Protein AF-A0A2R6GDW5-F1 (afdb_monomer)

Secondary structure (DSSP, 8-state):
-----------B-TTT--B-TTS-EEEEE-TTT--EEEEEHHHHHTT--EE-TTT--EE-

Nearest PDB structures (foldseek):
  6ydh-assembly1_A  TM=6.939E-01  e=2.700E-07  Haloferax volcanii
  7zah-assembly1_C  TM=8.574E-01  e=1.471E-04  Pyrococcus abyssi GE5
  6swc-assembly1_C  TM=8.030E-01  e=4.597E-04  Pyrococcus abyssi GE5
  9e7f-assembly1_Bc  TM=6.349E-01  e=4.489E-03  Pyrobaculum calidifontis JCM 11548
  4e1r-assembly1_A  TM=3.728E-01  e=9.347E+00  Mycobacterium tuberculosis

Solvent-accessible surface area (backbone atoms only — not comparable to full-atom values): 3893 Å² total; per-residue (Å²): 143,81,84,84,74,77,67,90,71,84,49,49,16,66,71,74,64,45,77,40,80,92,52,79,51,50,74,48,60,39,93,86,79,58,51,83,42,39,34,39,56,66,53,61,73,63,54,45,68,31,57,38,93,85,80,62,53,72,44,100

Sequence (60 aa):
MSSDSTRRRERKCISCGINISGTSAAKFDCPDCGYVIYRCATCRKQSTLYECPDCGFTGP

Foldseek 3Di:
DDPPPPDPDDAAAQQPRDDCVP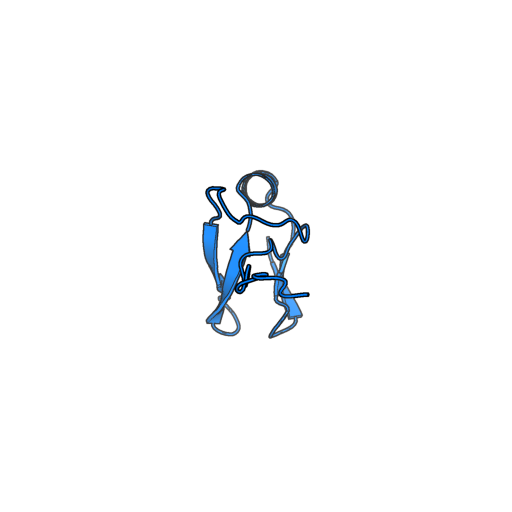HDWDWDADPPPRHTGTHHPVCVVVQDWGADPPPRDTGD

Mean predicted aligned error: 8.31 Å

Radius of gyration: 13.32 Å; Cα contacts (8 Å, |Δi|>4): 88; chains: 1; bounding box: 37×14×38 Å

pLDDT: mean 77.57, std 10.98, range [49.88, 90.38]

Structure (mmCIF, N/CA/C/O backbone):
data_AF-A0A2R6GDW5-F1
#
_entry.id   AF-A0A2R6GDW5-F1
#
loop_
_atom_site.group_P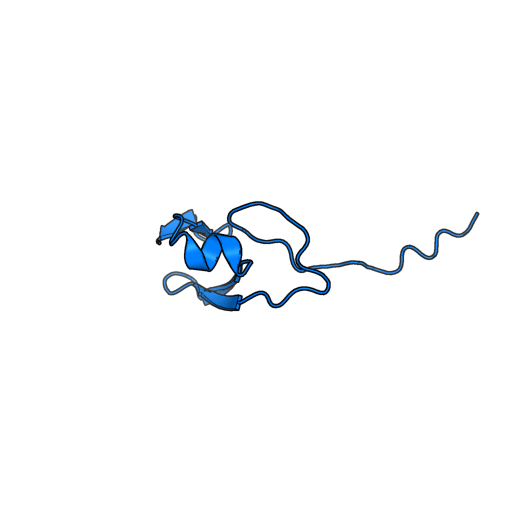DB
_atom_site.id
_atom_site.type_symbol
_atom_site.label_atom_id
_atom_site.label_alt_id
_atom_site.label_comp_id
_atom_site.label_asym_id
_atom_site.label_entity_id
_atom_site.label_seq_id
_atom_site.pdbx_PDB_ins_code
_atom_site.Cartn_x
_atom_site.Cartn_y
_atom_site.Cartn_z
_atom_site.occupancy
_atom_site.B_iso_or_equiv
_atom_site.auth_seq_id
_atom_site.auth_comp_id
_atom_site.auth_asym_id
_atom_site.auth_atom_id
_atom_site.pdbx_PDB_model_num
ATOM 1 N N . MET A 1 1 ? 26.687 -2.723 -24.988 1.00 57.06 1 MET A N 1
ATOM 2 C CA . MET A 1 1 ? 25.248 -2.642 -24.655 1.00 57.06 1 MET A CA 1
ATOM 3 C C . MET A 1 1 ? 24.761 -4.042 -24.342 1.00 57.06 1 MET A C 1
ATOM 5 O O . MET A 1 1 ? 24.758 -4.850 -25.255 1.00 57.06 1 MET A O 1
ATOM 9 N N . SER A 1 2 ? 24.435 -4.349 -23.088 1.00 49.88 2 SER A N 1
ATOM 10 C CA . SER A 1 2 ? 23.523 -5.439 -22.694 1.00 49.88 2 SER A CA 1
ATOM 11 C C . SER A 1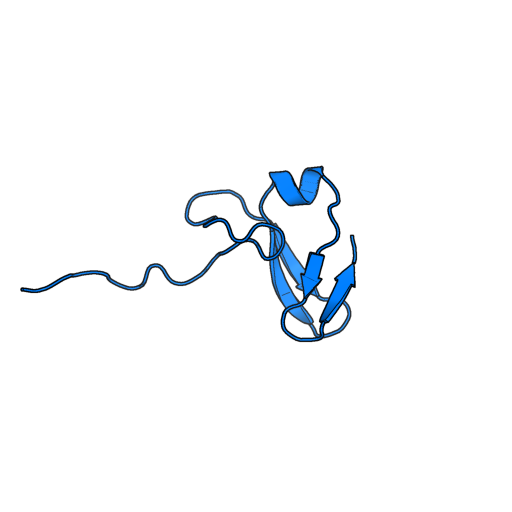 2 ? 23.357 -5.351 -21.185 1.00 49.88 2 SER A C 1
ATOM 13 O O . SER A 1 2 ? 24.091 -5.958 -20.413 1.00 49.88 2 SER A O 1
ATOM 15 N N . SER A 1 3 ? 22.459 -4.459 -20.782 1.00 57.00 3 SER A N 1
ATOM 16 C CA . SER A 1 3 ? 22.009 -4.317 -19.409 1.00 57.00 3 SER A CA 1
ATOM 17 C C . SER A 1 3 ? 21.254 -5.589 -19.031 1.00 57.00 3 SER A C 1
ATOM 19 O O . SER A 1 3 ? 20.075 -5.722 -19.357 1.00 57.00 3 SER A O 1
ATOM 21 N N . ASP A 1 4 ? 21.926 -6.523 -18.358 1.00 55.06 4 ASP A N 1
ATOM 22 C CA . ASP A 1 4 ? 21.282 -7.619 -17.627 1.00 55.06 4 ASP A CA 1
ATOM 23 C C . ASP A 1 4 ? 20.600 -7.038 -16.378 1.00 55.06 4 ASP A C 1
ATOM 25 O O . ASP A 1 4 ? 20.977 -7.247 -15.229 1.00 55.06 4 ASP A O 1
ATOM 29 N N . SER A 1 5 ? 19.598 -6.194 -16.606 1.00 61.22 5 SER A N 1
ATOM 30 C CA . SER A 1 5 ? 18.694 -5.709 -15.570 1.00 61.22 5 SER A CA 1
ATOM 31 C C . SER A 1 5 ? 17.563 -6.717 -15.452 1.00 61.22 5 SER A C 1
ATOM 33 O O . SER A 1 5 ? 16.391 -6.388 -15.661 1.00 61.22 5 SER A O 1
ATOM 35 N N . THR A 1 6 ? 17.914 -7.974 -15.191 1.00 54.16 6 THR A N 1
ATOM 36 C CA . THR A 1 6 ? 16.961 -9.070 -15.077 1.00 54.16 6 THR A CA 1
ATOM 37 C C . THR A 1 6 ? 16.082 -8.813 -13.861 1.00 54.16 6 THR A C 1
ATOM 39 O O . THR A 1 6 ? 16.441 -9.074 -12.718 1.00 54.16 6 THR A O 1
ATOM 42 N N . ARG A 1 7 ? 14.932 -8.191 -14.135 1.00 59.66 7 ARG A N 1
ATOM 43 C CA . ARG A 1 7 ? 13.690 -8.211 -13.359 1.00 59.66 7 ARG A CA 1
ATOM 44 C C . ARG A 1 7 ? 13.885 -8.195 -11.836 1.00 59.66 7 ARG A C 1
ATOM 46 O O . ARG A 1 7 ? 13.514 -9.143 -11.155 1.00 59.66 7 ARG A O 1
ATOM 53 N N . ARG A 1 8 ? 14.283 -7.052 -11.263 1.00 56.56 8 ARG A N 1
ATOM 54 C CA . ARG A 1 8 ? 13.927 -6.723 -9.861 1.00 56.56 8 ARG A CA 1
ATOM 55 C C . ARG A 1 8 ? 12.480 -6.239 -9.775 1.00 56.56 8 ARG A C 1
ATOM 57 O O . ARG A 1 8 ? 12.170 -5.155 -9.294 1.00 56.56 8 ARG A O 1
ATOM 64 N N . ARG A 1 9 ? 11.596 -7.066 -10.300 1.00 57.66 9 ARG A N 1
ATOM 65 C CA . ARG A 1 9 ? 10.203 -7.134 -9.896 1.00 57.66 9 ARG A CA 1
ATOM 66 C C . ARG A 1 9 ? 10.221 -7.915 -8.571 1.00 57.66 9 ARG A C 1
ATOM 68 O O . ARG A 1 9 ? 11.000 -8.844 -8.437 1.00 57.66 9 ARG A O 1
ATOM 75 N N . GLU A 1 10 ? 9.517 -7.634 -7.493 1.00 59.00 10 GLU A N 1
ATOM 76 C CA . GLU A 1 10 ? 8.310 -6.863 -7.240 1.00 59.00 10 GLU A CA 1
ATOM 77 C C . GLU A 1 10 ? 8.051 -7.092 -5.747 1.00 59.00 10 GLU A C 1
ATOM 79 O O . GLU A 1 10 ? 7.403 -8.067 -5.394 1.00 59.00 10 GLU A O 1
ATOM 84 N N . ARG A 1 11 ? 8.599 -6.277 -4.844 1.00 69.31 11 ARG A N 1
ATOM 85 C CA . ARG A 1 11 ? 8.076 -6.152 -3.475 1.00 69.31 11 ARG A CA 1
ATOM 86 C C . ARG A 1 11 ? 8.374 -4.723 -3.047 1.00 69.31 11 ARG A C 1
ATOM 88 O O . ARG A 1 11 ? 9.486 -4.409 -2.625 1.00 69.31 11 ARG A O 1
ATOM 95 N N . LYS A 1 12 ? 7.417 -3.830 -3.273 1.00 78.44 12 LYS A N 1
ATOM 96 C CA . LYS A 1 12 ? 7.435 -2.469 -2.735 1.00 78.44 12 LYS A CA 1
ATOM 97 C C . LYS A 1 12 ? 6.437 -2.413 -1.595 1.00 78.44 12 LYS A C 1
ATOM 99 O O . LYS A 1 12 ? 5.377 -3.027 -1.680 1.00 78.44 12 LYS A O 1
ATOM 104 N N . CYS A 1 13 ? 6.790 -1.712 -0.527 1.00 83.38 13 CYS A N 1
ATOM 105 C CA . CYS A 1 13 ? 5.844 -1.463 0.549 1.00 83.38 13 CYS A CA 1
ATOM 106 C C . CYS A 1 13 ? 4.726 -0.552 0.032 1.00 83.38 13 CYS A C 1
ATOM 108 O O . CYS A 1 13 ? 5.031 0.515 -0.493 1.00 83.38 13 CYS A O 1
ATOM 110 N N . ILE A 1 14 ? 3.459 -0.919 0.218 1.00 80.81 14 ILE A N 1
ATOM 111 C CA . ILE A 1 14 ? 2.345 -0.062 -0.224 1.00 80.81 14 ILE A CA 1
ATOM 112 C C . ILE A 1 14 ? 2.225 1.227 0.606 1.00 80.81 14 ILE A C 1
ATOM 114 O O . 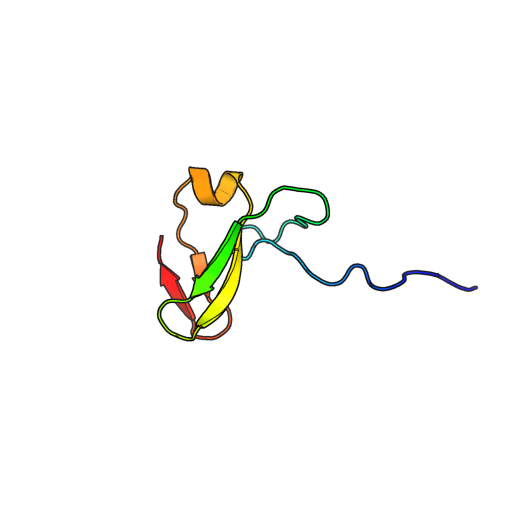ILE A 1 14 ? 1.792 2.244 0.093 1.00 80.81 14 ILE A O 1
ATOM 118 N N . SER A 1 15 ? 2.665 1.214 1.872 1.00 80.25 15 SER A N 1
ATOM 119 C CA . SER A 1 15 ? 2.550 2.382 2.758 1.00 80.25 15 SER A CA 1
ATOM 120 C C . SER A 1 15 ? 3.639 3.430 2.525 1.00 80.25 15 SER A C 1
ATOM 122 O O . SER A 1 15 ? 3.398 4.611 2.722 1.00 80.25 15 SER A O 1
ATOM 124 N N . CYS A 1 16 ? 4.859 3.017 2.169 1.00 80.00 16 CYS A N 1
ATOM 125 C CA . CYS A 1 16 ? 6.000 3.936 2.045 1.00 80.00 16 CYS A CA 1
ATOM 126 C C . CYS A 1 16 ? 6.727 3.866 0.698 1.00 80.00 16 CYS A C 1
ATOM 128 O O . CYS A 1 16 ? 7.687 4.596 0.484 1.00 80.00 16 CYS A O 1
ATOM 130 N N . GLY A 1 17 ? 6.327 2.968 -0.204 1.00 77.88 17 GLY A N 1
ATOM 131 C CA . GLY A 1 17 ? 6.904 2.839 -1.543 1.00 77.88 17 GLY A CA 1
ATOM 132 C C . GLY A 1 17 ? 8.326 2.269 -1.599 1.00 77.88 17 GLY A C 1
ATOM 133 O O . GLY A 1 17 ? 8.861 2.092 -2.695 1.00 77.88 17 GLY A O 1
ATOM 134 N N . ILE A 1 18 ? 8.952 1.958 -0.456 1.00 80.06 18 ILE A N 1
ATOM 135 C CA . ILE A 1 18 ? 10.339 1.477 -0.423 1.00 80.06 18 ILE A CA 1
ATOM 136 C C . ILE A 1 18 ? 10.456 0.064 -0.996 1.00 80.06 18 ILE A C 1
ATOM 138 O O . ILE A 1 18 ? 9.573 -0.780 -0.810 1.00 80.06 18 ILE A O 1
ATOM 142 N N . ASN A 1 19 ? 11.590 -0.214 -1.638 1.00 80.69 19 ASN A N 1
ATOM 143 C CA . ASN A 1 19 ? 11.951 -1.569 -2.036 1.00 80.69 19 ASN A CA 1
ATOM 144 C C . ASN A 1 19 ? 12.256 -2.402 -0.786 1.00 80.69 19 ASN A C 1
ATOM 146 O O . ASN A 1 19 ? 13.184 -2.102 -0.043 1.00 80.69 19 ASN A O 1
ATOM 150 N N . ILE A 1 20 ? 11.495 -3.474 -0.592 1.00 80.31 20 ILE A N 1
ATOM 151 C CA . ILE A 1 20 ? 11.694 -4.472 0.474 1.00 80.31 20 ILE A CA 1
ATOM 152 C C . ILE A 1 20 ? 12.395 -5.729 -0.068 1.00 80.31 20 ILE A C 1
ATOM 154 O O . ILE A 1 20 ? 12.405 -6.780 0.570 1.00 80.31 20 ILE A O 1
ATOM 158 N N . SER A 1 21 ? 12.990 -5.633 -1.260 1.00 70.06 21 SER A N 1
ATOM 159 C CA . SER A 1 21 ? 13.809 -6.682 -1.866 1.00 70.06 21 SER A CA 1
ATOM 160 C C . SER A 1 21 ? 15.038 -6.961 -0.996 1.00 70.06 21 SER A C 1
ATOM 162 O O . SER A 1 21 ? 16.015 -6.221 -1.050 1.00 70.06 21 SER A O 1
ATOM 164 N N . GLY A 1 22 ? 14.975 -8.029 -0.196 1.00 68.69 22 GLY A N 1
ATOM 165 C CA . GLY A 1 22 ? 16.025 -8.426 0.752 1.00 68.69 22 GLY A CA 1
ATOM 166 C C . GLY A 1 22 ? 15.699 -8.152 2.224 1.00 68.69 22 GLY A C 1
ATOM 167 O O . GLY A 1 22 ? 16.494 -8.501 3.089 1.00 68.69 22 GLY A O 1
ATOM 168 N N . THR A 1 23 ? 14.537 -7.568 2.531 1.00 69.94 23 THR A N 1
ATOM 169 C CA . THR A 1 23 ? 14.081 -7.316 3.908 1.00 69.94 23 THR A CA 1
ATOM 170 C C . THR A 1 23 ? 12.892 -8.214 4.259 1.00 69.94 23 THR A C 1
ATOM 172 O O . THR A 1 23 ? 12.108 -8.602 3.391 1.00 69.94 23 THR A O 1
ATOM 175 N N . SER A 1 24 ? 12.713 -8.517 5.546 1.00 73.00 24 SER A N 1
ATOM 176 C CA . SER A 1 24 ? 11.521 -9.180 6.081 1.00 73.00 24 SER A CA 1
ATOM 177 C C . SER A 1 24 ? 10.303 -8.254 5.978 1.00 73.00 24 SER A C 1
ATOM 179 O O . SER A 1 24 ? 10.010 -7.444 6.859 1.00 73.00 24 SER A O 1
ATOM 181 N N . ALA A 1 25 ? 9.600 -8.357 4.855 1.00 81.00 25 ALA A N 1
ATOM 182 C CA . ALA A 1 25 ? 8.292 -7.754 4.670 1.00 81.00 25 ALA A CA 1
ATOM 183 C C . ALA A 1 25 ? 7.183 -8.717 5.088 1.00 81.00 25 ALA A C 1
ATOM 185 O O . ALA A 1 25 ? 7.251 -9.917 4.823 1.00 81.00 25 ALA A O 1
ATOM 186 N N . ALA A 1 26 ? 6.143 -8.172 5.708 1.00 83.50 26 ALA A N 1
ATOM 187 C CA . ALA A 1 26 ? 4.905 -8.891 5.929 1.00 83.50 26 ALA A CA 1
ATOM 188 C C . ALA A 1 26 ? 4.132 -8.958 4.609 1.00 83.50 26 ALA A C 1
ATOM 190 O O . ALA A 1 26 ? 3.953 -7.934 3.945 1.00 83.50 26 ALA A O 1
ATOM 191 N N . LYS A 1 27 ? 3.689 -10.162 4.255 1.00 86.12 27 LYS A N 1
ATOM 192 C CA . LYS A 1 27 ? 2.732 -10.423 3.185 1.00 86.12 27 LYS A CA 1
ATOM 193 C C . LYS A 1 27 ? 1.410 -10.808 3.842 1.00 86.12 27 LYS A C 1
ATOM 195 O O . LYS A 1 27 ? 1.409 -11.710 4.678 1.00 86.12 27 LYS A O 1
ATOM 200 N N . PHE A 1 28 ? 0.330 -10.139 3.478 1.00 86.75 28 PHE A N 1
ATOM 201 C CA . PHE A 1 28 ? -1.026 -10.471 3.909 1.00 86.75 28 PHE A CA 1
ATOM 202 C C . PHE A 1 28 ? -2.013 -10.051 2.824 1.00 86.75 28 PHE A C 1
ATOM 204 O O . PHE A 1 28 ? -1.699 -9.185 2.009 1.00 86.75 28 PHE A O 1
ATOM 211 N N . ASP A 1 29 ? -3.186 -10.665 2.814 1.00 88.88 29 ASP A N 1
ATOM 212 C CA . ASP A 1 29 ? -4.209 -10.386 1.814 1.00 88.88 29 ASP A CA 1
ATOM 213 C C . ASP A 1 29 ? -5.182 -9.331 2.354 1.00 88.88 29 ASP A C 1
ATOM 215 O O . ASP A 1 29 ? -5.495 -9.306 3.549 1.00 88.88 29 ASP A O 1
ATOM 219 N N . CYS A 1 30 ? -5.618 -8.414 1.491 1.00 87.94 30 CYS A N 1
ATOM 220 C CA . CYS A 1 30 ? -6.592 -7.392 1.850 1.00 87.94 30 CYS A CA 1
ATOM 221 C C . CYS A 1 30 ? -7.917 -8.063 2.261 1.00 87.94 30 CYS A C 1
ATOM 223 O O . CYS A 1 30 ? -8.410 -8.899 1.506 1.00 87.94 30 CYS A O 1
ATOM 225 N N . PRO A 1 31 ? -8.528 -7.702 3.404 1.00 86.19 31 PRO A N 1
ATOM 226 C CA . PRO A 1 31 ? -9.790 -8.308 3.837 1.00 86.19 31 PRO A CA 1
ATOM 227 C C . PRO A 1 31 ? -10.989 -7.928 2.955 1.00 86.19 31 PRO A C 1
ATOM 229 O O . PRO A 1 31 ? -12.020 -8.585 3.037 1.00 86.19 31 PRO A O 1
ATOM 232 N N . ASP A 1 32 ? -10.858 -6.880 2.140 1.00 88.75 32 ASP A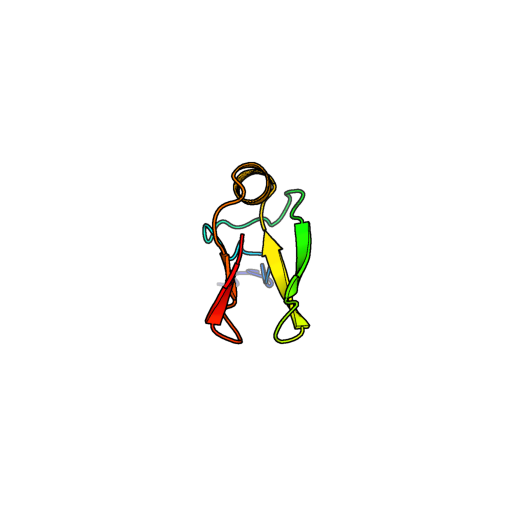 N 1
ATOM 233 C CA . ASP A 1 32 ? -11.932 -6.353 1.295 1.00 88.75 32 ASP A CA 1
ATOM 234 C C . ASP A 1 32 ? -11.935 -6.996 -0.105 1.00 88.75 32 ASP A C 1
ATOM 236 O O . ASP A 1 32 ? -12.937 -7.559 -0.534 1.00 88.75 32 ASP A O 1
ATOM 240 N N . CYS A 1 33 ? -10.788 -7.000 -0.799 1.00 90.38 33 CYS A N 1
ATOM 241 C CA . CYS A 1 33 ? -10.676 -7.555 -2.157 1.00 90.38 33 CYS A CA 1
ATOM 242 C C . CYS A 1 33 ? -9.801 -8.812 -2.287 1.00 90.38 33 CYS A C 1
ATOM 244 O O . CYS A 1 33 ? -9.784 -9.443 -3.341 1.00 90.38 33 CYS A O 1
ATOM 246 N N . GLY A 1 34 ? -9.045 -9.187 -1.252 1.00 88.56 34 GLY A N 1
ATOM 247 C CA . GLY A 1 34 ? -8.084 -10.295 -1.319 1.00 88.56 34 GLY A CA 1
ATOM 248 C C . GLY A 1 34 ? -6.762 -9.957 -2.020 1.00 88.56 34 GLY A C 1
ATOM 249 O O . GLY A 1 34 ? -5.964 -10.855 -2.282 1.00 88.56 34 GLY A O 1
ATOM 250 N N . TYR A 1 35 ? -6.495 -8.682 -2.325 1.00 88.50 35 TYR A N 1
ATOM 251 C CA . TYR A 1 35 ? -5.239 -8.266 -2.952 1.00 88.50 35 TYR A CA 1
ATOM 252 C C . TYR A 1 35 ? -4.032 -8.521 -2.041 1.00 88.50 35 TYR A C 1
ATOM 254 O O . TYR A 1 35 ? -4.056 -8.207 -0.850 1.00 88.50 35 TYR A O 1
ATOM 262 N N . VAL A 1 36 ? -2.945 -9.041 -2.615 1.00 86.62 36 VAL A N 1
ATOM 263 C CA . VAL A 1 36 ? -1.724 -9.367 -1.871 1.00 86.62 36 VAL A CA 1
ATOM 264 C C . VAL A 1 36 ? -0.952 -8.093 -1.538 1.00 86.62 36 VAL A C 1
ATOM 266 O O . VAL A 1 36 ? -0.302 -7.480 -2.390 1.00 86.62 36 VAL A O 1
ATOM 269 N N . ILE A 1 37 ? -0.954 -7.732 -0.263 1.00 85.50 37 ILE A N 1
ATOM 270 C CA . ILE A 1 37 ? -0.293 -6.544 0.253 1.00 85.50 37 ILE A CA 1
ATOM 271 C C . ILE A 1 37 ? 1.065 -6.906 0.849 1.00 85.50 37 ILE A C 1
ATOM 273 O O . ILE A 1 37 ? 1.205 -7.836 1.646 1.00 85.50 37 ILE A O 1
ATOM 277 N N . TYR A 1 38 ? 2.074 -6.103 0.508 1.00 85.88 38 TYR A N 1
ATOM 278 C CA . TYR A 1 38 ? 3.395 -6.171 1.118 1.00 85.88 38 TYR A CA 1
ATOM 279 C C . TYR A 1 38 ? 3.668 -4.919 1.949 1.00 85.88 38 TYR A C 1
ATOM 281 O O . TYR A 1 38 ? 3.608 -3.796 1.442 1.00 85.88 38 TYR A O 1
ATOM 289 N N . ARG A 1 39 ? 4.020 -5.104 3.226 1.00 85.25 39 ARG A N 1
ATOM 290 C CA . ARG A 1 39 ? 4.409 -4.007 4.127 1.00 85.25 39 ARG A CA 1
ATOM 291 C C . ARG A 1 39 ? 5.743 -4.288 4.798 1.00 85.25 39 ARG A C 1
ATOM 293 O O . ARG A 1 39 ? 6.015 -5.402 5.241 1.00 85.25 39 ARG A O 1
ATOM 300 N N . CYS A 1 40 ? 6.589 -3.267 4.893 1.00 86.88 40 CYS A N 1
ATOM 301 C CA . CYS A 1 40 ? 7.838 -3.372 5.641 1.00 86.88 40 CYS A CA 1
ATOM 302 C C . CYS A 1 40 ? 7.568 -3.450 7.155 1.00 86.88 40 CYS A C 1
ATOM 304 O O . CYS A 1 40 ? 6.539 -2.976 7.647 1.00 86.88 40 CYS A O 1
ATOM 306 N N . ALA A 1 41 ? 8.516 -4.017 7.905 1.00 82.94 41 ALA A N 1
ATOM 307 C CA . ALA A 1 41 ? 8.416 -4.130 9.361 1.00 82.94 41 ALA A CA 1
ATOM 308 C C . ALA A 1 41 ? 8.202 -2.771 10.058 1.00 82.94 41 ALA A C 1
ATOM 310 O O . ALA A 1 41 ? 7.487 -2.703 11.053 1.00 82.94 41 ALA A O 1
ATOM 311 N N . THR A 1 42 ? 8.768 -1.686 9.515 1.00 83.19 42 THR A N 1
ATOM 312 C CA . THR A 1 42 ? 8.610 -0.325 10.048 1.00 83.19 42 THR A CA 1
ATOM 313 C C . THR A 1 42 ? 7.173 0.175 9.931 1.00 83.19 42 THR A C 1
ATOM 315 O O . THR A 1 42 ? 6.602 0.596 10.930 1.00 83.19 42 THR A O 1
ATOM 318 N N . CYS A 1 43 ? 6.557 0.091 8.747 1.00 83.19 43 CYS A N 1
ATOM 319 C CA . CYS A 1 43 ? 5.161 0.501 8.560 1.00 83.19 43 CYS A CA 1
ATOM 320 C C . CYS A 1 43 ? 4.202 -0.373 9.371 1.00 83.19 43 CYS A C 1
ATOM 322 O O . CYS A 1 43 ? 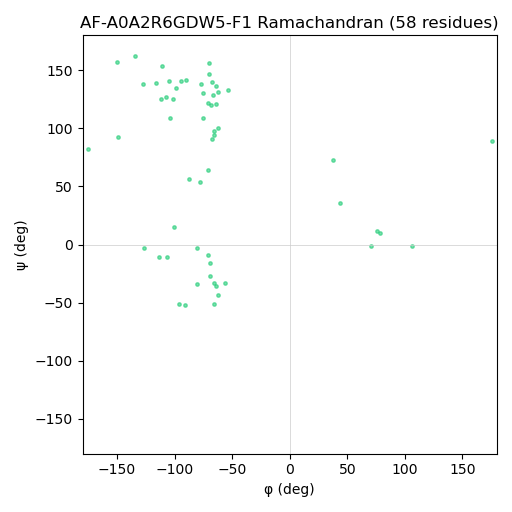3.245 0.144 9.937 1.00 83.19 43 CYS A O 1
ATOM 324 N N . ARG A 1 44 ? 4.503 -1.674 9.499 1.00 81.31 44 ARG A N 1
ATOM 325 C CA . ARG A 1 44 ? 3.753 -2.576 10.380 1.00 81.31 44 ARG A CA 1
ATOM 326 C C . ARG A 1 44 ? 3.853 -2.158 11.852 1.00 81.31 44 ARG A C 1
ATOM 328 O O . ARG A 1 44 ? 2.847 -2.179 12.543 1.00 81.31 44 ARG A O 1
ATOM 335 N N . LYS A 1 45 ? 5.044 -1.783 12.337 1.00 82.50 45 LYS A N 1
ATOM 336 C CA . LYS A 1 45 ? 5.235 -1.308 13.722 1.00 82.50 45 LYS A CA 1
ATOM 337 C C . LYS A 1 45 ? 4.525 0.010 14.001 1.00 82.50 4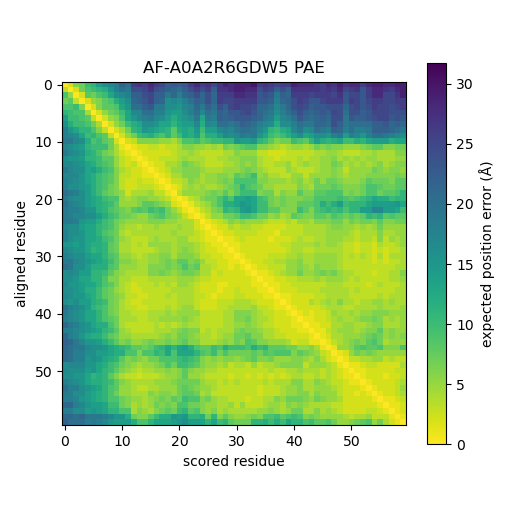5 LYS A C 1
ATOM 339 O O . LYS A 1 45 ? 4.109 0.234 15.127 1.00 82.50 45 LYS A O 1
ATOM 344 N N . GLN A 1 46 ? 4.432 0.874 12.998 1.00 81.50 46 GLN A N 1
ATOM 345 C CA . GLN A 1 46 ? 3.781 2.169 13.143 1.00 81.50 46 GLN A CA 1
ATOM 346 C C . GLN A 1 46 ? 2.254 2.092 13.049 1.00 81.50 46 GLN A C 1
ATOM 348 O O . GLN A 1 46 ? 1.615 3.130 13.188 1.00 81.50 46 GLN A O 1
ATOM 353 N N . SER A 1 47 ? 1.678 0.906 12.788 1.00 73.38 47 SER A N 1
ATOM 354 C CA . SER A 1 47 ? 0.240 0.727 12.527 1.00 73.38 47 SER A CA 1
ATOM 355 C C . SER A 1 47 ? -0.305 1.810 11.591 1.00 73.38 47 SER A C 1
ATOM 357 O O . SER A 1 47 ? -1.395 2.343 11.785 1.00 73.38 47 SER A O 1
ATOM 359 N N . THR A 1 48 ? 0.528 2.227 10.630 1.00 72.38 48 THR A N 1
ATOM 360 C CA . THR A 1 48 ? 0.198 3.334 9.740 1.00 72.38 48 THR A CA 1
ATOM 361 C C . THR A 1 48 ? -0.945 2.882 8.856 1.00 72.38 48 THR A C 1
ATOM 363 O O . THR A 1 48 ? -0.906 1.760 8.359 1.00 72.38 48 THR A O 1
ATOM 366 N N . LEU A 1 49 ? -1.911 3.752 8.598 1.00 79.25 49 LEU A N 1
ATOM 367 C CA . LEU A 1 49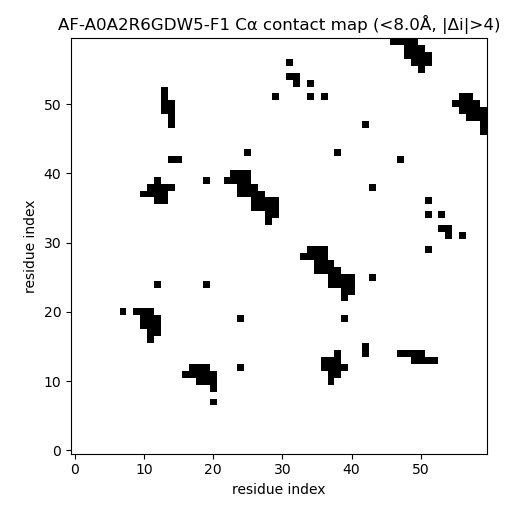 ? -2.946 3.461 7.616 1.00 79.25 49 LEU A CA 1
ATOM 368 C C . LEU A 1 49 ? -2.294 3.085 6.274 1.00 79.25 49 LEU A C 1
ATOM 370 O O . LEU A 1 49 ? -1.329 3.716 5.829 1.00 79.25 49 LEU A O 1
ATOM 374 N N . TYR A 1 50 ? -2.765 2.009 5.663 1.00 81.19 50 TYR A N 1
ATOM 375 C CA . TYR A 1 50 ? -2.392 1.593 4.325 1.00 81.19 50 TYR A CA 1
ATOM 376 C C . TYR A 1 50 ? -3.619 1.663 3.433 1.00 81.19 50 TYR A C 1
ATOM 378 O O . TYR A 1 50 ? -4.704 1.264 3.841 1.00 81.19 50 TYR A O 1
ATOM 386 N N . GLU A 1 51 ? -3.422 2.151 2.216 1.00 85.00 51 GLU A N 1
ATOM 387 C CA . GLU A 1 51 ? -4.444 2.158 1.181 1.00 85.00 51 GLU A CA 1
ATOM 388 C C . GLU A 1 51 ? -4.164 1.007 0.215 1.00 85.00 51 GLU A C 1
ATOM 390 O O . GLU A 1 51 ? -3.047 0.850 -0.293 1.00 85.00 51 GLU A O 1
ATOM 395 N N . CYS A 1 52 ? -5.161 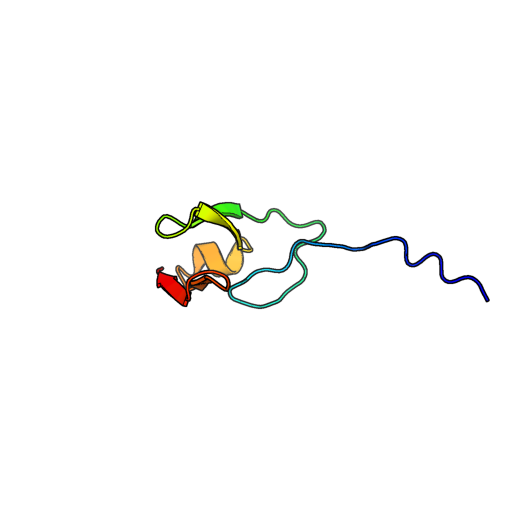0.154 0.009 1.00 87.19 52 CYS A N 1
ATOM 396 C CA . CYS A 1 52 ? -5.083 -0.927 -0.954 1.00 87.19 52 CYS A CA 1
ATOM 397 C C . CYS A 1 52 ? -5.123 -0.336 -2.374 1.00 87.19 52 CYS A C 1
ATOM 399 O O . CYS A 1 52 ? -6.110 0.306 -2.718 1.00 87.19 52 CYS A O 1
ATOM 401 N N . PRO A 1 53 ? -4.116 -0.574 -3.233 1.00 82.06 53 PRO A N 1
ATOM 402 C CA . PRO A 1 53 ? -4.092 -0.011 -4.587 1.00 82.06 53 PRO A CA 1
ATOM 403 C C . PRO A 1 53 ? -5.120 -0.644 -5.539 1.00 82.06 53 PRO A C 1
ATOM 405 O O . PRO A 1 53 ? -5.270 -0.176 -6.661 1.00 82.06 53 PRO A O 1
ATOM 408 N N . ASP A 1 54 ? -5.773 -1.727 -5.116 1.00 86.44 54 ASP A N 1
ATOM 409 C CA . ASP A 1 54 ? -6.704 -2.503 -5.934 1.00 86.44 54 ASP A CA 1
ATOM 410 C C . ASP A 1 54 ? -8.161 -2.075 -5.696 1.00 86.44 54 ASP A C 1
ATOM 412 O O . ASP A 1 54 ? -8.866 -1.725 -6.638 1.00 86.44 54 ASP A O 1
ATOM 416 N N . CYS A 1 55 ? -8.594 -2.012 -4.431 1.00 89.38 55 CYS A N 1
ATOM 417 C CA . CYS A 1 55 ? -9.949 -1.585 -4.061 1.00 89.38 55 CYS A CA 1
ATOM 418 C C . CYS A 1 55 ? -10.037 -0.181 -3.440 1.00 89.38 55 CYS A C 1
ATOM 420 O O . CYS A 1 55 ? -11.137 0.336 -3.269 1.00 89.38 55 CYS A O 1
ATOM 422 N N . GLY A 1 56 ? -8.911 0.445 -3.080 1.00 86.94 56 GLY A N 1
ATOM 423 C CA . GLY A 1 56 ? -8.894 1.721 -2.353 1.00 86.94 56 GLY A CA 1
ATOM 424 C C . GLY A 1 56 ? -9.224 1.599 -0.861 1.00 86.94 56 GLY A C 1
ATOM 425 O O . GLY A 1 56 ? -9.468 2.605 -0.202 1.00 86.94 56 GLY A O 1
ATOM 426 N N . PHE A 1 57 ? -9.256 0.381 -0.308 1.00 87.81 57 PHE A N 1
ATOM 427 C CA . PHE A 1 57 ? -9.510 0.168 1.116 1.00 87.81 57 PHE A CA 1
ATOM 428 C C . PHE A 1 57 ? -8.396 0.776 1.971 1.00 87.81 57 PHE A C 1
ATOM 430 O O . PHE A 1 57 ? -7.240 0.360 1.867 1.00 87.81 57 PHE A O 1
ATOM 437 N N . THR A 1 58 ? -8.756 1.702 2.859 1.00 83.88 58 THR A N 1
ATOM 438 C CA . THR A 1 58 ? -7.826 2.333 3.800 1.00 83.88 58 THR A CA 1
ATOM 439 C C . THR A 1 58 ? -8.026 1.760 5.197 1.00 83.88 58 THR A C 1
ATOM 441 O O . THR A 1 58 ? -9.028 2.041 5.854 1.00 83.88 58 THR A O 1
ATOM 444 N N . GLY A 1 59 ? -7.065 0.960 5.661 1.00 73.88 59 GLY A N 1
ATOM 445 C CA . GLY A 1 59 ? -7.097 0.310 6.975 1.00 73.88 59 GLY A CA 1
ATOM 446 C C . GLY A 1 59 ? -5.767 0.426 7.727 1.00 73.88 59 GLY A C 1
ATOM 447 O O . GLY A 1 59 ? -4.758 0.758 7.114 1.00 73.88 59 GLY A O 1
ATOM 448 N N . PRO A 1 60 ? -5.736 0.210 9.052 1.00 63.81 60 PRO A N 1
ATOM 449 C CA . PRO A 1 60 ? -4.506 0.247 9.856 1.00 63.81 60 PRO A CA 1
ATOM 450 C C . PRO A 1 60 ? -3.564 -0.949 9.606 1.00 63.81 60 PRO A C 1
ATOM 452 O O . PRO A 1 60 ? -4.062 -2.089 9.473 1.00 63.81 60 PRO A O 1
#